Protein AF-A0AAU2PSP4-F1 (afdb_monomer_lite)

Radius of gyration: 15.66 Å; chains: 1; bounding box: 45×35×36 Å

pLDDT: mean 78.79, std 18.62, range [34.81, 97.94]

Sequence (146 aa):
MPNNPGLKIGARLYDATYYQGNAITVRPDGWDRGEGVVVYSLASLGLRRLGSLQAPLEAAASDHPFRQAIGCVTHVTVWAYRPDTWPDHLDEHGTTWQQYSADTADLGTWAARTKYVRVWQQANDGVFDLDLLTEDSFRAPITIME

Structure (mmCIF, N/CA/C/O backbone):
data_AF-A0AAU2PSP4-F1
#
_entry.id   AF-A0AAU2PSP4-F1
#
loop_
_atom_site.group_PDB
_atom_site.id
_atom_site.type_symbol
_atom_site.label_atom_id
_atom_site.label_alt_id
_atom_site.label_comp_id
_atom_site.label_asym_id
_atom_site.label_entity_id
_atom_site.label_seq_id
_atom_site.pdbx_PDB_ins_code
_atom_site.Cartn_x
_atom_site.Cartn_y
_atom_site.Cartn_z
_atom_site.occupancy
_atom_site.B_iso_or_equiv
_atom_site.auth_seq_id
_atom_site.auth_comp_id
_atom_site.auth_asym_id
_atom_site.auth_atom_id
_atom_site.pdbx_PDB_model_num
ATOM 1 N N . MET A 1 1 ? 20.687 -19.136 -22.475 1.00 35.41 1 MET A N 1
ATOM 2 C CA . MET A 1 1 ? 20.636 -19.080 -20.998 1.00 35.41 1 MET A CA 1
ATOM 3 C C . MET A 1 1 ? 19.181 -19.206 -20.580 1.00 35.41 1 MET A C 1
ATOM 5 O O . MET A 1 1 ? 18.349 -18.670 -21.302 1.00 35.41 1 MET A O 1
ATOM 9 N N . PRO A 1 2 ? 18.847 -19.963 -19.524 1.00 35.00 2 PRO A N 1
ATOM 10 C CA . PRO A 1 2 ? 17.458 -20.127 -19.114 1.00 35.00 2 PRO A CA 1
ATOM 11 C C . PRO A 1 2 ? 16.920 -18.783 -18.611 1.00 35.00 2 PRO A C 1
ATOM 13 O O . PRO A 1 2 ? 17.588 -18.106 -17.831 1.00 35.00 2 PRO A O 1
ATOM 16 N N . ASN A 1 3 ? 15.735 -18.402 -19.092 1.00 35.66 3 ASN A N 1
ATOM 17 C CA . ASN A 1 3 ? 14.961 -17.269 -18.597 1.00 35.66 3 ASN A CA 1
ATOM 18 C C . ASN A 1 3 ? 14.757 -17.450 -17.094 1.00 35.66 3 ASN A C 1
ATOM 20 O O . ASN A 1 3 ? 13.941 -18.269 -16.681 1.00 35.66 3 ASN A O 1
ATOM 24 N N . ASN A 1 4 ? 15.515 -16.719 -16.283 1.00 34.81 4 ASN A N 1
ATOM 25 C CA . ASN A 1 4 ? 15.192 -16.564 -14.879 1.00 34.81 4 ASN A CA 1
ATOM 26 C C . ASN A 1 4 ? 14.014 -15.581 -14.867 1.00 34.81 4 ASN A C 1
ATOM 28 O O . ASN A 1 4 ? 14.228 -14.430 -15.257 1.00 34.81 4 ASN A O 1
ATOM 32 N N . PRO A 1 5 ? 12.770 -15.988 -14.548 1.00 41.53 5 PRO A N 1
ATOM 33 C CA . PRO A 1 5 ? 11.706 -15.018 -14.353 1.00 41.53 5 PRO A CA 1
ATOM 34 C C . PRO A 1 5 ? 12.150 -14.177 -13.160 1.00 41.53 5 PRO A C 1
ATOM 36 O O . PRO A 1 5 ? 12.116 -14.657 -12.026 1.00 41.53 5 PRO A O 1
ATOM 39 N N . GLY A 1 6 ? 12.696 -12.990 -13.450 1.00 42.38 6 GLY A N 1
ATOM 40 C CA . GLY A 1 6 ? 13.291 -12.090 -12.472 1.00 42.38 6 GLY A CA 1
ATOM 41 C C . GLY A 1 6 ? 12.402 -12.049 -11.244 1.00 42.38 6 GLY A C 1
ATOM 42 O O . GLY A 1 6 ? 11.183 -11.906 -11.354 1.00 42.38 6 GLY A O 1
ATOM 43 N N . LEU A 1 7 ? 13.002 -12.322 -10.092 1.00 46.50 7 LEU A N 1
ATOM 44 C CA . LEU A 1 7 ? 12.310 -12.443 -8.823 1.00 46.50 7 LEU A CA 1
ATOM 45 C C . LEU A 1 7 ? 11.712 -11.064 -8.510 1.00 46.50 7 LEU A C 1
ATOM 47 O O . LEU A 1 7 ? 12.395 -10.237 -7.919 1.00 46.50 7 LEU A O 1
ATOM 51 N N . LYS A 1 8 ? 10.481 -10.797 -8.984 1.00 60.38 8 LYS A N 1
ATOM 52 C CA . LYS A 1 8 ? 9.806 -9.498 -8.844 1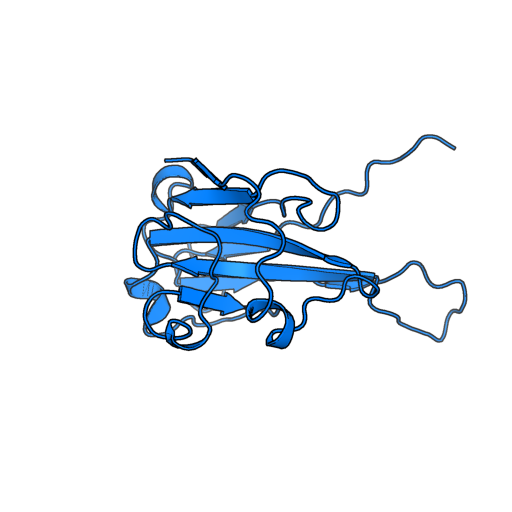.00 60.38 8 LYS A CA 1
ATOM 53 C C . LYS A 1 8 ? 9.865 -9.106 -7.372 1.00 60.38 8 LYS A C 1
ATOM 55 O O . LYS A 1 8 ? 9.309 -9.815 -6.523 1.00 60.38 8 LYS A O 1
ATOM 60 N N . ILE A 1 9 ? 10.588 -8.030 -7.069 1.00 72.06 9 ILE A N 1
ATOM 61 C CA . ILE A 1 9 ? 10.785 -7.591 -5.691 1.00 72.06 9 ILE A CA 1
ATOM 62 C C . ILE A 1 9 ? 9.432 -7.078 -5.195 1.00 72.06 9 ILE A C 1
ATOM 64 O O . ILE A 1 9 ? 8.900 -6.096 -5.703 1.00 72.06 9 ILE A O 1
ATOM 68 N N . GLY A 1 10 ? 8.830 -7.807 -4.256 1.00 83.50 10 GLY A N 1
ATOM 69 C CA . GLY A 1 10 ? 7.521 -7.460 -3.713 1.00 83.50 10 GLY A CA 1
ATOM 70 C C . GLY A 1 10 ? 7.591 -6.258 -2.780 1.00 83.50 10 GLY A C 1
ATOM 71 O O . GLY A 1 10 ? 8.566 -6.099 -2.043 1.00 83.50 10 GLY A O 1
ATOM 72 N N . ALA A 1 11 ? 6.531 -5.453 -2.766 1.00 92.94 11 ALA A N 1
ATOM 73 C CA . ALA A 1 11 ? 6.354 -4.441 -1.738 1.00 92.94 11 ALA A CA 1
ATOM 74 C C . ALA A 1 11 ? 6.081 -5.115 -0.389 1.00 92.94 11 ALA A C 1
ATOM 76 O O . ALA A 1 11 ? 5.386 -6.135 -0.317 1.00 92.94 11 ALA A O 1
ATOM 77 N N . ARG A 1 12 ? 6.620 -4.543 0.688 1.00 96.38 12 ARG A N 1
ATOM 78 C CA . ARG A 1 12 ? 6.342 -4.994 2.056 1.00 96.38 12 ARG A CA 1
ATOM 79 C C . ARG A 1 12 ? 5.334 -4.069 2.706 1.00 96.38 12 ARG A C 1
ATOM 81 O O . ARG A 1 12 ? 5.534 -2.861 2.731 1.00 96.38 12 ARG A O 1
ATOM 88 N N . LEU A 1 13 ? 4.273 -4.647 3.243 1.00 97.31 13 LEU A N 1
ATOM 89 C CA . LEU A 1 13 ? 3.160 -3.954 3.874 1.00 97.31 13 LEU A CA 1
ATOM 90 C C . LEU A 1 13 ? 3.149 -4.303 5.360 1.00 97.31 13 LEU A C 1
ATOM 92 O O . LEU A 1 13 ? 3.150 -5.485 5.700 1.00 97.31 13 LEU A O 1
ATOM 96 N N . TYR A 1 14 ? 3.143 -3.291 6.221 1.00 97.88 14 TYR A N 1
ATOM 97 C CA . TYR A 1 14 ? 3.239 -3.443 7.672 1.00 97.88 14 TYR A CA 1
ATOM 98 C C . TYR A 1 14 ? 1.969 -2.942 8.350 1.00 97.88 14 TYR A C 1
ATOM 100 O O . TYR A 1 14 ? 1.418 -1.912 7.958 1.00 97.88 14 TYR A O 1
ATOM 108 N N . ASP A 1 15 ? 1.518 -3.621 9.401 1.00 96.31 15 ASP A N 1
ATOM 109 C CA . ASP A 1 15 ? 0.341 -3.189 10.161 1.00 96.31 15 ASP A CA 1
ATOM 110 C C . ASP A 1 15 ? 0.580 -1.928 11.015 1.00 96.31 15 ASP A C 1
ATOM 112 O O . ASP A 1 15 ? -0.361 -1.166 11.267 1.00 96.31 15 ASP A O 1
ATOM 116 N N . ALA A 1 16 ? 1.832 -1.662 11.398 1.00 97.06 16 ALA A N 1
ATOM 117 C CA . ALA A 1 16 ? 2.242 -0.524 12.211 1.00 97.06 16 ALA A CA 1
ATOM 118 C C . ALA A 1 16 ? 3.176 0.441 11.464 1.00 97.06 16 ALA A C 1
ATOM 120 O O . ALA A 1 16 ? 3.708 0.155 10.390 1.00 97.06 16 ALA A O 1
ATOM 121 N N . THR A 1 17 ? 3.348 1.631 12.037 1.00 97.44 17 THR A N 1
ATOM 122 C CA . THR A 1 17 ? 4.300 2.645 11.566 1.00 97.44 17 THR A CA 1
ATOM 123 C C . THR A 1 17 ? 5.742 2.188 11.803 1.00 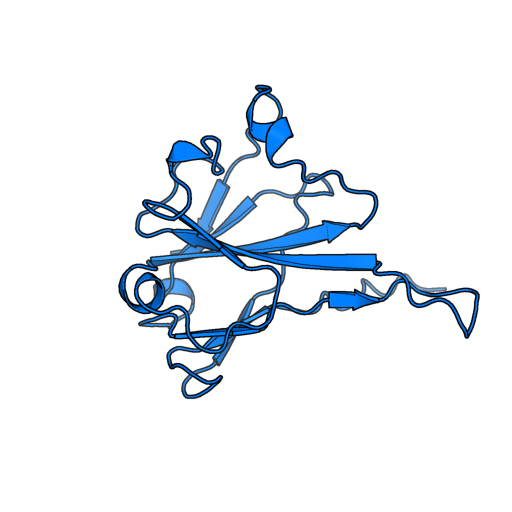97.44 17 THR A C 1
ATOM 125 O O . THR A 1 17 ? 6.009 1.344 12.658 1.00 97.44 17 THR A O 1
ATOM 128 N N . TYR A 1 18 ? 6.687 2.791 11.089 1.00 97.44 18 TYR A N 1
ATOM 129 C CA . TYR A 1 18 ? 8.130 2.569 11.197 1.00 97.44 18 TYR A CA 1
ATOM 130 C C . TYR A 1 18 ? 8.560 1.117 10.941 1.00 97.44 18 TYR A C 1
ATOM 132 O O . TYR A 1 18 ? 9.492 0.615 11.576 1.00 97.44 18 TYR A O 1
ATOM 140 N N . TYR A 1 19 ? 7.884 0.452 9.997 1.00 96.81 19 TYR A N 1
ATOM 141 C CA . TYR A 1 19 ? 8.193 -0.905 9.532 1.00 96.81 19 TYR A CA 1
ATOM 142 C C . TYR A 1 19 ? 8.138 -1.951 10.656 1.00 96.81 19 TYR A C 1
ATOM 144 O O . TYR A 1 19 ? 8.942 -2.883 10.703 1.00 96.81 19 TYR A O 1
ATOM 152 N N . GLN A 1 20 ? 7.210 -1.759 11.597 1.00 96.12 20 GLN A N 1
ATOM 153 C CA . GLN A 1 20 ? 7.006 -2.627 12.756 1.00 96.12 20 GLN A CA 1
ATOM 154 C C . GLN A 1 20 ? 5.774 -3.524 12.594 1.00 96.12 20 GLN A C 1
ATOM 156 O O . GLN A 1 20 ? 4.919 -3.283 11.743 1.00 96.12 20 GLN A O 1
ATOM 161 N N . GLY A 1 21 ? 5.677 -4.523 13.475 1.00 94.44 21 GLY A N 1
ATOM 162 C CA . GLY A 1 21 ? 4.514 -5.401 13.601 1.00 94.44 21 GLY A CA 1
ATOM 163 C C . GLY A 1 21 ? 4.427 -6.474 12.513 1.00 94.44 21 GLY A C 1
ATOM 164 O O . GLY A 1 21 ? 5.457 -6.946 12.022 1.00 94.44 21 GLY A O 1
ATOM 165 N N . ASN A 1 22 ? 3.212 -6.926 12.194 1.00 95.06 22 ASN A N 1
ATOM 166 C CA . ASN A 1 22 ? 3.010 -7.957 11.178 1.00 95.06 22 ASN A CA 1
ATOM 167 C C . ASN A 1 22 ? 3.313 -7.398 9.784 1.00 95.06 22 ASN A C 1
ATOM 169 O O . ASN A 1 22 ? 2.839 -6.318 9.429 1.00 95.06 22 ASN A O 1
ATOM 173 N N . ALA A 1 23 ? 4.067 -8.157 8.988 1.00 95.56 23 ALA A N 1
ATOM 174 C CA . ALA A 1 23 ? 4.535 -7.734 7.676 1.00 95.56 23 ALA A CA 1
ATOM 175 C C . ALA A 1 23 ? 4.197 -8.768 6.604 1.00 95.56 23 ALA A C 1
ATOM 177 O O . ALA A 1 23 ? 4.406 -9.967 6.791 1.00 95.56 23 ALA A O 1
ATOM 178 N N . ILE A 1 24 ? 3.734 -8.294 5.449 1.00 96.12 24 ILE A N 1
ATOM 179 C CA . ILE A 1 24 ? 3.374 -9.139 4.308 1.00 96.12 24 ILE A CA 1
ATOM 180 C C . ILE A 1 24 ? 4.057 -8.627 3.059 1.00 96.12 24 ILE A C 1
ATOM 182 O O . ILE A 1 24 ? 4.121 -7.427 2.818 1.00 96.12 24 ILE A O 1
ATOM 186 N N . THR A 1 25 ? 4.585 -9.551 2.263 1.00 95.31 25 THR A N 1
ATOM 187 C CA . THR A 1 25 ? 5.179 -9.225 0.967 1.00 95.31 25 THR A CA 1
ATOM 188 C C . THR A 1 25 ? 4.158 -9.489 -0.129 1.00 95.31 25 THR A C 1
ATOM 190 O O . THR A 1 25 ? 3.737 -10.630 -0.313 1.00 95.31 25 THR A O 1
ATOM 193 N N . VAL A 1 26 ? 3.781 -8.446 -0.863 1.00 93.44 26 VAL A N 1
ATOM 194 C CA . VAL A 1 26 ? 2.862 -8.525 -2.002 1.00 93.44 26 VAL A CA 1
ATOM 195 C C . VAL A 1 26 ? 3.660 -8.296 -3.277 1.00 93.44 26 VAL A C 1
ATOM 197 O O . VAL A 1 26 ? 4.412 -7.329 -3.394 1.00 93.44 26 VAL A O 1
ATOM 200 N N . ARG A 1 27 ? 3.542 -9.221 -4.231 1.00 90.44 27 ARG A N 1
ATOM 201 C CA . ARG A 1 27 ? 4.231 -9.102 -5.518 1.00 90.44 27 ARG A CA 1
ATOM 202 C C . ARG A 1 27 ? 3.476 -8.132 -6.428 1.00 90.44 27 ARG A C 1
ATOM 204 O O . ARG A 1 27 ? 2.248 -8.164 -6.414 1.00 90.44 27 ARG A O 1
ATOM 211 N N . PRO A 1 28 ? 4.189 -7.320 -7.224 1.00 88.56 28 PRO A N 1
ATOM 212 C CA . PRO A 1 28 ? 3.548 -6.450 -8.189 1.00 88.56 28 PRO A CA 1
ATOM 213 C C . PRO A 1 28 ? 2.874 -7.252 -9.304 1.00 88.56 28 PRO A C 1
ATOM 215 O O . PRO A 1 28 ? 3.460 -8.207 -9.834 1.00 88.56 28 PRO A O 1
ATOM 218 N N . ASP A 1 29 ? 1.667 -6.837 -9.680 1.00 85.88 29 ASP A N 1
ATOM 219 C CA . ASP A 1 29 ? 1.071 -7.245 -10.951 1.00 85.88 29 ASP A CA 1
ATOM 220 C C . ASP A 1 29 ? 1.840 -6.627 -12.140 1.00 85.88 29 ASP A C 1
ATOM 222 O O . ASP A 1 29 ? 2.583 -5.653 -11.987 1.00 85.88 29 ASP A O 1
ATOM 226 N N . GLY A 1 30 ? 1.769 -7.266 -13.313 1.00 68.56 30 GLY A N 1
ATOM 227 C CA . GLY A 1 30 ? 2.444 -6.831 -14.541 1.00 68.56 30 GLY A CA 1
ATOM 228 C C . GLY A 1 30 ? 1.531 -6.053 -15.482 1.00 68.56 30 GLY A C 1
ATOM 229 O O . GLY A 1 30 ? 1.469 -6.373 -16.667 1.00 68.56 30 GLY A O 1
ATOM 230 N N . TRP A 1 31 ? 0.769 -5.087 -14.971 1.00 69.00 31 TRP A N 1
ATOM 231 C CA . TRP A 1 31 ? -0.166 -4.294 -15.782 1.00 69.00 31 TRP A CA 1
ATOM 232 C C . TRP A 1 31 ? 0.464 -3.614 -16.995 1.00 69.00 31 TRP A C 1
ATOM 234 O O . TRP A 1 31 ? -0.121 -3.629 -18.075 1.00 69.00 31 TRP A O 1
ATOM 244 N N . ASP A 1 32 ? 1.678 -3.085 -16.848 1.00 63.09 32 ASP A N 1
ATOM 245 C CA . ASP A 1 32 ? 2.466 -2.518 -17.947 1.00 63.09 32 ASP A CA 1
ATOM 246 C C . ASP A 1 32 ? 2.752 -3.533 -19.075 1.00 63.09 32 ASP A C 1
ATOM 248 O O . ASP A 1 32 ? 3.114 -3.159 -20.188 1.00 63.09 32 ASP A O 1
ATOM 252 N N . ARG A 1 33 ? 2.535 -4.826 -18.812 1.00 58.62 33 ARG A N 1
ATOM 253 C CA . ARG A 1 33 ? 2.689 -5.950 -19.745 1.00 58.62 33 ARG A CA 1
ATOM 254 C C . ARG A 1 33 ? 1.352 -6.550 -20.193 1.00 58.62 33 ARG A C 1
ATOM 256 O O . ARG A 1 33 ? 1.345 -7.628 -20.785 1.00 58.62 33 ARG A O 1
ATOM 263 N N . GLY A 1 34 ? 0.230 -5.878 -19.922 1.00 57.06 34 GLY A N 1
ATOM 264 C CA . GLY A 1 34 ? -1.112 -6.340 -20.287 1.00 57.06 34 GLY A CA 1
ATOM 265 C C . GLY A 1 34 ? -1.675 -7.441 -19.380 1.00 57.06 34 GLY A C 1
ATOM 266 O O . GLY A 1 34 ? -2.650 -8.095 -19.752 1.00 57.06 34 GLY A O 1
ATOM 267 N N . GLU A 1 35 ? -1.077 -7.668 -18.205 1.00 65.69 35 GLU A N 1
ATOM 268 C CA . GLU A 1 35 ? -1.664 -8.527 -17.170 1.00 65.69 35 GLU A CA 1
ATOM 269 C C . GLU A 1 35 ? -2.838 -7.808 -16.470 1.00 65.69 35 GLU A C 1
ATOM 271 O O . GLU A 1 35 ? -2.894 -6.579 -16.404 1.00 65.69 35 GLU A O 1
ATOM 276 N N . GLY A 1 36 ? -3.802 -8.577 -15.950 1.00 71.44 36 GLY A N 1
ATOM 277 C CA . GLY A 1 36 ? -4.954 -8.023 -15.231 1.00 71.44 36 GLY A CA 1
ATOM 278 C C . GLY A 1 36 ? -4.558 -7.321 -13.927 1.00 71.44 36 GLY A C 1
ATOM 279 O O . GLY A 1 36 ? -3.600 -7.717 -13.264 1.00 71.44 36 GLY A O 1
ATOM 280 N N . VAL A 1 37 ? -5.328 -6.301 -13.541 1.00 84.31 37 VAL A N 1
ATOM 281 C CA . VAL A 1 37 ? -5.136 -5.571 -12.278 1.00 84.31 37 VAL A CA 1
ATOM 282 C C . VAL A 1 37 ? -5.540 -6.460 -11.114 1.00 84.31 37 VAL A C 1
ATOM 284 O O . VAL A 1 37 ? -6.660 -6.976 -11.105 1.00 84.31 37 VAL A O 1
ATOM 287 N N . VAL A 1 38 ? -4.677 -6.592 -10.105 1.00 88.81 38 VAL A N 1
ATOM 288 C CA . VAL A 1 38 ? -5.002 -7.355 -8.893 1.00 88.81 38 VAL A CA 1
ATOM 289 C C . VAL A 1 38 ? -5.037 -6.438 -7.678 1.00 88.81 38 VAL A C 1
ATOM 291 O O . VAL A 1 38 ? -4.023 -5.890 -7.254 1.00 88.81 38 VAL A O 1
ATOM 294 N N . VAL A 1 39 ? -6.218 -6.303 -7.083 1.00 92.31 39 VAL A N 1
ATOM 295 C CA . VAL A 1 39 ? -6.433 -5.555 -5.841 1.00 92.31 39 VAL A CA 1
ATOM 296 C C . VAL A 1 39 ? -6.688 -6.547 -4.716 1.00 92.31 39 VAL A C 1
ATOM 298 O O . VAL A 1 39 ? -7.484 -7.467 -4.862 1.00 92.31 39 VAL A O 1
ATOM 301 N N . TYR A 1 40 ? -6.044 -6.345 -3.576 1.00 95.00 40 TYR A N 1
ATOM 302 C CA . TYR A 1 40 ? -6.220 -7.151 -2.375 1.00 95.00 40 TYR A CA 1
ATOM 303 C C . TYR A 1 40 ? -6.969 -6.354 -1.316 1.00 95.00 40 TYR A C 1
ATOM 305 O O . TYR A 1 40 ? -6.636 -5.195 -1.059 1.00 95.00 40 TYR A O 1
ATOM 313 N N . SER A 1 41 ? -7.944 -6.971 -0.658 1.00 95.88 41 SER A N 1
ATOM 314 C CA . SER A 1 41 ? -8.450 -6.458 0.609 1.00 95.88 41 SER A CA 1
ATOM 315 C C . SER A 1 41 ? -7.355 -6.636 1.675 1.00 95.88 41 SER A C 1
ATOM 317 O O . SER A 1 41 ? -6.600 -7.611 1.669 1.00 95.88 41 SER A O 1
ATOM 319 N N . LEU A 1 42 ? -7.224 -5.702 2.621 1.00 95.50 42 LEU A N 1
ATOM 320 C CA . LEU A 1 42 ? -6.274 -5.885 3.725 1.00 95.50 42 LEU A CA 1
ATOM 321 C C . LEU A 1 42 ? -6.611 -7.146 4.534 1.00 95.50 42 LEU A C 1
ATOM 323 O O . LEU A 1 42 ? -5.707 -7.848 4.989 1.00 95.50 42 LEU A O 1
ATOM 327 N N . ALA A 1 43 ? -7.903 -7.463 4.658 1.00 93.94 43 ALA A N 1
ATOM 328 C CA . ALA A 1 43 ? -8.381 -8.654 5.345 1.00 93.94 43 ALA A CA 1
ATOM 329 C C . ALA A 1 43 ? -7.928 -9.948 4.652 1.00 93.94 43 ALA A C 1
ATOM 331 O O . ALA A 1 43 ? -7.493 -10.861 5.354 1.00 93.94 43 ALA A O 1
ATOM 332 N N . SER A 1 44 ? -7.929 -9.995 3.314 1.00 95.56 44 SER A N 1
ATOM 333 C CA . SER A 1 44 ? -7.451 -11.136 2.516 1.00 95.56 44 SER A CA 1
ATOM 334 C C . SER A 1 44 ? -5.971 -11.401 2.757 1.00 95.56 44 SER A C 1
ATOM 336 O O . SER A 1 44 ? -5.510 -12.541 2.745 1.00 95.56 44 SER A O 1
ATOM 338 N N . LEU A 1 45 ? -5.210 -10.326 2.972 1.00 94.00 45 LEU A N 1
ATOM 339 C CA . LEU A 1 45 ? -3.803 -10.402 3.329 1.00 94.00 45 LEU A CA 1
ATOM 340 C C . LEU A 1 45 ? -3.632 -10.786 4.806 1.00 94.00 45 LEU A C 1
ATOM 342 O O . LEU A 1 45 ? -2.584 -11.277 5.182 1.00 94.00 45 LEU A O 1
ATOM 346 N N . GLY A 1 46 ? -4.640 -10.634 5.663 1.00 93.94 46 GLY A N 1
ATOM 347 C CA . GLY A 1 46 ? -4.503 -10.828 7.110 1.00 93.94 46 GLY A CA 1
ATOM 348 C C . GLY A 1 46 ? -3.933 -9.600 7.829 1.00 93.94 46 GLY A C 1
ATOM 349 O O . GLY A 1 46 ? -3.462 -9.698 8.964 1.00 93.94 46 GLY A O 1
ATOM 350 N N . LEU A 1 47 ? -3.987 -8.431 7.188 1.00 93.44 47 LEU A N 1
ATOM 351 C CA . LEU A 1 47 ? -3.667 -7.137 7.781 1.00 93.44 47 LEU A CA 1
ATOM 352 C C . LEU A 1 47 ? -4.950 -6.465 8.279 1.00 93.44 47 LEU A C 1
ATOM 354 O O . LEU A 1 47 ? -5.950 -6.367 7.577 1.00 93.44 47 LEU A O 1
ATOM 358 N N . ARG A 1 48 ? -4.925 -5.956 9.513 1.00 91.75 48 ARG A N 1
ATOM 359 C CA . ARG A 1 48 ? -6.043 -5.164 10.069 1.00 91.75 48 ARG A CA 1
ATOM 360 C C . ARG A 1 48 ? -5.939 -3.677 9.737 1.00 91.75 48 ARG A C 1
ATOM 362 O O . ARG A 1 48 ? -6.915 -2.946 9.860 1.00 91.75 48 ARG A O 1
ATOM 369 N N . ARG A 1 49 ? -4.729 -3.238 9.404 1.00 94.75 49 ARG A N 1
ATOM 370 C CA . ARG A 1 49 ? -4.314 -1.856 9.180 1.0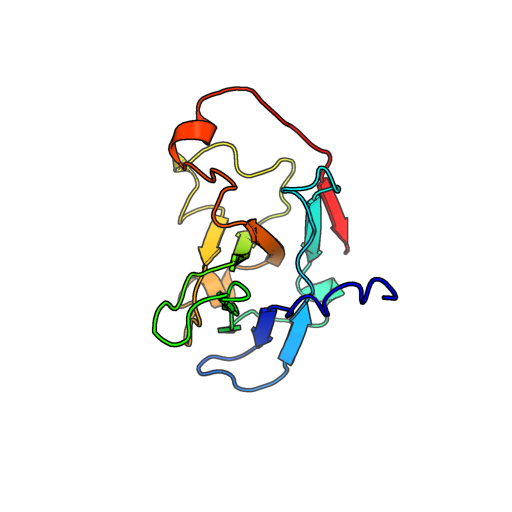0 94.75 49 ARG A CA 1
ATOM 371 C C . ARG A 1 49 ? -3.102 -1.879 8.251 1.00 94.75 49 ARG A C 1
ATOM 373 O O . ARG A 1 49 ? -2.398 -2.884 8.219 1.00 94.75 49 ARG A O 1
ATOM 380 N N . LEU A 1 50 ? -2.845 -0.779 7.550 1.00 97.19 50 LEU A N 1
ATOM 381 C CA . LEU A 1 50 ? -1.586 -0.545 6.846 1.00 97.19 50 LEU A CA 1
ATOM 382 C C . LEU A 1 50 ? -0.873 0.674 7.451 1.00 97.19 50 LEU A C 1
ATOM 384 O O . LEU A 1 50 ? -1.220 1.805 7.145 1.00 97.19 50 LEU A O 1
ATOM 388 N N . GLY A 1 51 ? 0.076 0.469 8.360 1.00 96.75 51 GLY A N 1
ATOM 389 C CA . GLY A 1 51 ? 0.770 1.548 9.071 1.00 96.75 51 GLY A CA 1
ATOM 390 C C . GLY A 1 51 ? 1.998 2.100 8.347 1.00 96.75 51 GLY A C 1
ATOM 391 O O . GLY A 1 51 ? 2.256 3.301 8.415 1.00 96.75 51 GLY A O 1
ATOM 392 N N . SER A 1 52 ? 2.735 1.242 7.644 1.00 97.94 52 SER A N 1
ATOM 393 C CA . SER A 1 52 ? 3.903 1.610 6.838 1.00 97.94 52 SER A CA 1
ATOM 394 C C . SER A 1 52 ? 4.070 0.660 5.654 1.00 97.94 52 SER A C 1
ATOM 396 O O . SER A 1 52 ? 3.487 -0.428 5.626 1.00 97.94 52 SER A O 1
ATOM 398 N N . LEU A 1 53 ? 4.849 1.073 4.655 1.00 97.31 53 LEU A N 1
ATOM 399 C CA . LEU A 1 53 ? 5.146 0.247 3.488 1.00 97.31 53 LEU A CA 1
ATOM 400 C C . LEU A 1 53 ? 6.568 0.463 2.983 1.00 97.31 53 LEU A C 1
ATOM 402 O O . LEU A 1 53 ? 7.128 1.546 3.132 1.00 97.31 53 LEU A O 1
ATOM 406 N N . GLN A 1 54 ? 7.118 -0.563 2.342 1.00 95.94 54 GLN A N 1
ATOM 407 C CA . GLN A 1 54 ? 8.334 -0.464 1.546 1.00 95.94 54 GLN A CA 1
ATOM 408 C C . GLN A 1 54 ? 8.018 -0.769 0.087 1.00 95.94 54 GLN A C 1
ATOM 410 O O . GLN A 1 54 ? 7.430 -1.813 -0.213 1.00 95.94 54 GLN A O 1
ATOM 415 N N . ALA A 1 55 ? 8.417 0.139 -0.797 1.00 91.50 55 ALA A N 1
ATOM 416 C CA . ALA A 1 55 ? 8.148 0.098 -2.228 1.00 91.50 55 ALA A CA 1
ATOM 417 C C . ALA A 1 55 ? 9.495 0.039 -2.968 1.00 91.50 55 ALA A C 1
ATOM 419 O O . ALA A 1 55 ? 10.115 1.074 -3.219 1.00 91.50 55 ALA A O 1
ATOM 420 N N . PRO A 1 56 ? 10.003 -1.171 -3.257 1.00 85.69 56 PRO A N 1
ATOM 421 C CA . PRO A 1 56 ? 11.350 -1.343 -3.776 1.00 85.69 56 PRO A CA 1
ATOM 422 C C . PRO A 1 56 ? 11.491 -0.804 -5.202 1.00 85.69 56 PRO A C 1
ATOM 424 O O . PRO A 1 56 ? 10.607 -0.965 -6.047 1.00 85.69 56 PRO A O 1
ATOM 427 N N . LEU A 1 57 ? 12.659 -0.229 -5.479 1.00 81.19 57 LEU A N 1
ATOM 428 C CA . LEU A 1 57 ? 13.094 0.164 -6.815 1.00 81.19 57 LEU A CA 1
ATOM 429 C C . LEU A 1 57 ? 14.034 -0.906 -7.367 1.00 81.19 57 LEU A C 1
ATOM 431 O O . LEU A 1 57 ? 14.974 -1.323 -6.687 1.00 81.19 57 LEU A O 1
ATOM 435 N N . GLU A 1 58 ? 13.799 -1.337 -8.601 1.00 77.50 58 GLU A N 1
ATOM 436 C CA . GLU A 1 58 ? 14.691 -2.259 -9.295 1.00 77.50 58 GLU A CA 1
ATOM 437 C C . GLU A 1 58 ? 15.641 -1.459 -10.184 1.00 77.50 58 GLU A C 1
ATOM 439 O O . GLU A 1 58 ? 15.211 -0.690 -11.048 1.00 77.50 58 GLU A O 1
ATOM 444 N N . ALA A 1 59 ? 16.947 -1.613 -9.962 1.00 71.06 59 ALA A N 1
ATOM 445 C CA . ALA A 1 59 ? 17.958 -1.016 -10.824 1.00 71.06 59 ALA A CA 1
ATOM 446 C C . ALA A 1 59 ? 17.992 -1.751 -12.169 1.00 71.06 59 ALA A C 1
ATOM 448 O O . ALA A 1 59 ? 17.948 -2.980 -12.217 1.00 71.06 59 ALA A O 1
ATOM 449 N N . ALA A 1 60 ? 18.110 -1.005 -13.264 1.00 70.31 60 ALA A N 1
ATOM 450 C CA . ALA A 1 60 ? 18.373 -1.587 -14.567 1.00 70.31 60 ALA A CA 1
ATOM 451 C C . ALA A 1 60 ? 19.742 -2.279 -14.540 1.00 70.31 60 ALA A C 1
ATOM 453 O O . ALA A 1 60 ? 20.699 -1.762 -13.952 1.00 70.31 60 ALA A O 1
ATOM 454 N N . ALA A 1 61 ? 19.847 -3.428 -15.210 1.00 64.94 61 ALA A N 1
ATOM 455 C CA . ALA A 1 61 ? 21.146 -4.010 -15.513 1.00 64.94 61 ALA A CA 1
ATOM 456 C C . ALA A 1 61 ? 21.937 -2.976 -16.325 1.00 64.94 61 ALA A C 1
ATOM 458 O O . ALA A 1 61 ? 21.539 -2.608 -17.428 1.00 64.94 61 ALA A O 1
ATOM 459 N N . SER A 1 62 ? 23.003 -2.439 -15.736 1.00 55.78 62 SER A N 1
ATOM 460 C CA . SER A 1 62 ? 23.806 -1.416 -16.389 1.00 55.78 62 SER A CA 1
ATOM 461 C C . SER A 1 62 ? 25.002 -2.059 -17.063 1.00 55.78 62 SER A C 1
ATOM 463 O O . SER A 1 62 ? 25.857 -2.641 -16.395 1.00 55.78 62 SER A O 1
ATOM 465 N N . ASP A 1 63 ? 25.111 -1.870 -18.376 1.00 63.28 63 ASP A N 1
ATOM 466 C CA . ASP A 1 63 ? 26.318 -2.196 -19.143 1.00 63.28 63 ASP A CA 1
ATOM 467 C C . ASP A 1 63 ? 27.495 -1.257 -18.792 1.00 63.28 63 ASP A C 1
ATOM 469 O O . ASP A 1 63 ? 28.612 -1.410 -19.293 1.00 63.28 63 ASP A O 1
ATOM 473 N N . HIS A 1 64 ? 27.267 -0.264 -17.918 1.00 54.47 64 HIS A N 1
ATOM 474 C CA . HIS A 1 64 ? 28.244 0.744 -17.533 1.00 54.47 64 HIS A CA 1
ATOM 475 C C . HIS A 1 64 ? 28.371 0.878 -16.003 1.00 54.47 64 HIS A C 1
ATOM 477 O O . HIS A 1 64 ? 27.440 1.337 -15.341 1.00 54.47 64 HIS A O 1
ATOM 483 N N . PRO A 1 65 ? 29.556 0.619 -15.418 1.00 60.44 65 PRO A N 1
ATOM 484 C CA . PRO A 1 65 ? 29.746 0.558 -13.962 1.00 60.44 65 PRO A CA 1
ATOM 485 C C . PRO A 1 65 ? 29.510 1.886 -13.218 1.00 60.44 65 PRO A C 1
ATOM 487 O O . PRO A 1 65 ? 29.429 1.894 -11.994 1.00 60.44 65 PRO A O 1
ATOM 490 N N . PHE A 1 66 ? 29.381 3.005 -13.938 1.00 65.81 66 PHE A N 1
ATOM 491 C CA . PHE A 1 66 ? 29.171 4.344 -13.372 1.00 65.81 66 PHE A CA 1
ATOM 492 C C . PHE A 1 66 ? 27.785 4.934 -13.661 1.00 65.81 66 PHE A C 1
ATOM 494 O O . PHE A 1 66 ? 27.522 6.076 -13.290 1.00 65.81 66 PHE A O 1
ATOM 501 N N . ARG A 1 67 ? 26.895 4.195 -14.338 1.00 57.53 67 ARG A N 1
ATOM 502 C CA . ARG A 1 67 ? 25.518 4.635 -14.592 1.00 57.53 67 ARG A CA 1
ATOM 503 C C . ARG A 1 67 ? 24.562 3.740 -13.824 1.00 57.53 67 ARG A C 1
ATOM 505 O O . ARG A 1 67 ? 24.405 2.575 -14.168 1.00 57.53 67 ARG A O 1
ATOM 512 N N . GLN A 1 68 ? 23.921 4.293 -12.802 1.00 63.31 68 GLN A N 1
ATOM 513 C CA . GLN A 1 68 ? 22.747 3.683 -12.188 1.00 63.31 68 GLN A CA 1
ATOM 514 C C . GLN A 1 68 ? 21.521 4.209 -12.931 1.00 63.31 68 GLN A C 1
ATOM 516 O O . GLN A 1 68 ? 21.223 5.399 -12.869 1.00 63.31 68 GLN A O 1
ATOM 521 N N . ALA A 1 69 ? 20.851 3.335 -13.674 1.00 69.81 69 ALA A N 1
ATOM 522 C CA . ALA A 1 69 ? 19.540 3.619 -14.241 1.00 69.81 69 ALA A CA 1
ATOM 523 C C . ALA A 1 69 ? 18.496 2.829 -13.449 1.00 69.81 69 ALA A C 1
ATOM 525 O O . ALA A 1 69 ? 18.760 1.705 -13.023 1.00 69.81 69 ALA A O 1
ATOM 526 N N . ILE A 1 70 ? 17.322 3.415 -13.232 1.00 71.50 70 ILE A N 1
ATOM 527 C CA . ILE A 1 70 ? 16.179 2.694 -12.666 1.00 71.50 70 ILE A CA 1
ATOM 528 C C . ILE A 1 70 ? 15.590 1.842 -13.791 1.00 71.50 70 ILE A C 1
ATOM 530 O O . ILE A 1 70 ? 15.412 2.326 -14.906 1.00 71.50 70 ILE A O 1
ATOM 534 N N . GLY A 1 71 ? 15.361 0.562 -13.522 1.00 73.50 71 GLY A N 1
ATOM 535 C CA . GLY A 1 71 ? 14.734 -0.367 -14.457 1.00 73.50 71 GLY A CA 1
ATOM 536 C C . GLY A 1 71 ? 13.225 -0.386 -14.272 1.00 73.50 71 GLY A C 1
ATOM 537 O O . GLY A 1 71 ? 12.488 -0.235 -15.242 1.00 73.50 71 GLY A O 1
ATOM 538 N N . CYS A 1 72 ? 12.770 -0.532 -13.025 1.00 77.88 72 CYS A N 1
ATOM 539 C CA . CYS A 1 72 ? 11.353 -0.547 -12.665 1.00 77.88 72 CYS A CA 1
ATOM 540 C C . CYS A 1 72 ? 11.121 0.145 -11.315 1.00 77.88 72 CYS A C 1
ATOM 542 O O . CYS A 1 72 ? 11.912 -0.003 -10.378 1.00 77.88 72 CYS A O 1
ATOM 544 N N . VAL A 1 73 ? 10.002 0.855 -11.202 1.00 82.94 73 VAL A N 1
ATOM 545 C CA . VAL A 1 73 ? 9.501 1.445 -9.956 1.00 82.94 73 VAL A CA 1
ATOM 546 C C . VAL A 1 73 ? 8.337 0.594 -9.459 1.00 82.94 73 VAL A C 1
ATOM 548 O O . VAL A 1 73 ? 7.431 0.281 -10.230 1.00 82.94 73 VAL A O 1
ATOM 551 N N . THR A 1 74 ? 8.347 0.197 -8.184 1.00 88.06 74 THR A N 1
ATOM 552 C CA . THR A 1 74 ? 7.178 -0.445 -7.564 1.00 88.06 74 THR A CA 1
ATOM 553 C C . THR A 1 74 ? 6.260 0.624 -6.995 1.00 88.06 74 THR A C 1
ATOM 555 O O . THR A 1 74 ? 6.682 1.453 -6.191 1.00 88.06 74 THR A O 1
ATOM 558 N N . HIS A 1 75 ? 4.992 0.571 -7.374 1.00 90.25 75 HIS A N 1
ATOM 559 C CA . HIS A 1 75 ? 3.941 1.443 -6.884 1.00 90.25 75 HIS A CA 1
ATOM 560 C C . HIS A 1 75 ? 2.996 0.653 -5.984 1.00 90.25 75 HIS A C 1
ATOM 562 O O . HIS A 1 75 ? 2.658 -0.504 -6.246 1.00 90.25 75 HIS A O 1
ATOM 568 N N . VAL A 1 76 ? 2.553 1.303 -4.916 1.00 92.94 76 VAL A N 1
ATOM 569 C CA . VAL A 1 76 ? 1.518 0.819 -4.014 1.00 92.94 76 VAL A CA 1
ATOM 570 C C . VAL A 1 76 ? 0.379 1.820 -4.044 1.00 92.94 76 VAL A C 1
ATOM 572 O O . VAL A 1 76 ? 0.532 2.956 -3.595 1.00 92.94 76 VAL A O 1
ATOM 575 N N . THR A 1 77 ? -0.764 1.396 -4.566 1.00 93.50 77 THR A N 1
ATOM 576 C CA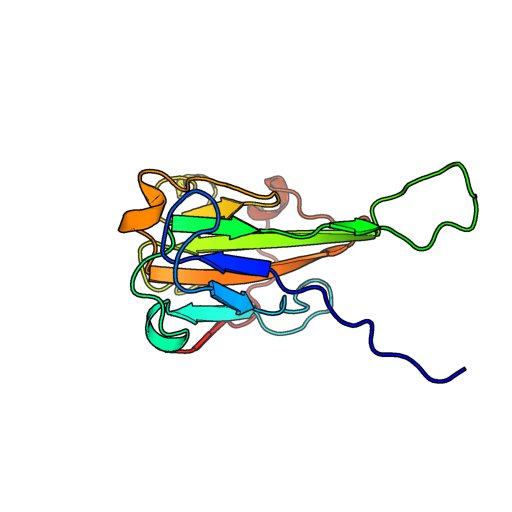 . THR A 1 77 ? -1.988 2.197 -4.562 1.00 93.50 77 THR A CA 1
ATOM 577 C C . THR A 1 77 ? -2.919 1.647 -3.489 1.00 93.50 77 THR A C 1
ATOM 579 O O . THR A 1 77 ? -3.058 0.432 -3.345 1.00 93.50 77 THR A O 1
ATOM 582 N N . VAL A 1 78 ? -3.521 2.530 -2.700 1.00 94.88 78 VAL A N 1
ATOM 583 C CA . VAL A 1 78 ? -4.419 2.189 -1.594 1.00 94.88 78 VAL A CA 1
ATOM 584 C C . VAL A 1 78 ? -5.768 2.868 -1.776 1.00 94.88 78 VAL A C 1
ATOM 586 O O . VAL A 1 78 ? -5.825 3.994 -2.261 1.00 94.88 78 VAL A O 1
ATOM 589 N N . TRP A 1 79 ? -6.842 2.209 -1.340 1.00 94.81 79 TRP A N 1
ATOM 590 C CA . TRP A 1 79 ? -8.201 2.756 -1.367 1.00 94.81 79 TRP A CA 1
ATOM 591 C C . TRP A 1 79 ? -8.881 2.625 -0.014 1.00 94.81 79 TRP A C 1
ATOM 593 O O . TRP A 1 79 ? -8.681 1.652 0.724 1.00 94.81 79 TRP A O 1
ATOM 603 N N . ALA A 1 80 ? -9.744 3.596 0.284 1.00 93.44 80 ALA A N 1
ATOM 604 C CA . ALA A 1 80 ? -10.606 3.564 1.461 1.00 93.44 80 ALA A CA 1
ATOM 605 C C . ALA A 1 80 ? -11.840 2.656 1.286 1.00 93.44 80 ALA A C 1
ATOM 607 O O . ALA A 1 80 ? -12.427 2.193 2.269 1.00 93.44 80 ALA A O 1
ATOM 608 N N . TYR A 1 81 ? -12.220 2.388 0.035 1.00 91.62 81 TYR A N 1
ATOM 609 C CA . TYR A 1 81 ? -13.385 1.597 -0.360 1.00 91.62 81 TYR A CA 1
ATOM 610 C C . TYR A 1 81 ? -13.020 0.638 -1.492 1.00 91.62 81 TYR A C 1
ATOM 612 O O . TYR A 1 81 ? -11.939 0.744 -2.067 1.00 91.62 81 TYR A O 1
ATOM 620 N N . ARG A 1 82 ? -13.908 -0.318 -1.778 1.00 90.12 82 ARG A N 1
ATOM 621 C CA . ARG A 1 82 ? -13.711 -1.284 -2.858 1.00 90.12 82 ARG A CA 1
ATOM 622 C C . ARG A 1 82 ? -13.673 -0.529 -4.195 1.00 90.12 82 ARG A C 1
ATOM 624 O O . ARG A 1 82 ? -14.652 0.157 -4.476 1.00 90.12 82 ARG A O 1
ATOM 631 N N . PRO A 1 83 ? -12.588 -0.615 -4.982 1.00 85.56 83 PRO A N 1
ATOM 632 C CA . PRO A 1 83 ? -12.541 0.045 -6.280 1.00 85.56 83 PRO A CA 1
ATOM 633 C C . PRO A 1 83 ? -13.370 -0.738 -7.301 1.00 85.56 83 PRO A C 1
ATOM 635 O O . PRO A 1 83 ? -13.220 -1.955 -7.414 1.00 85.56 83 PRO A O 1
ATOM 638 N N . ASP A 1 84 ? -14.221 -0.043 -8.052 1.00 77.25 84 ASP A N 1
ATOM 639 C CA . ASP A 1 84 ? -14.971 -0.629 -9.172 1.00 77.25 84 ASP A CA 1
ATOM 640 C C . ASP A 1 84 ? -14.159 -0.593 -10.479 1.00 77.25 84 ASP A C 1
ATOM 642 O O . ASP A 1 84 ? -14.274 -1.481 -11.327 1.00 77.25 84 ASP A O 1
ATOM 646 N N . THR A 1 85 ? -13.302 0.418 -10.621 1.00 72.69 85 THR A N 1
ATOM 647 C CA . THR A 1 85 ? -12.414 0.659 -11.763 1.00 72.69 85 THR A CA 1
ATOM 648 C C . THR A 1 85 ? -11.025 1.072 -11.291 1.00 72.69 85 THR A C 1
ATOM 650 O O . THR A 1 85 ? -10.772 1.285 -10.101 1.00 72.69 85 THR A O 1
ATOM 653 N N . TRP A 1 86 ? -10.080 1.113 -12.235 1.00 71.94 86 TRP A N 1
ATOM 654 C CA . TRP A 1 86 ? -8.776 1.713 -11.975 1.00 71.94 86 TRP A CA 1
ATOM 655 C C . TRP A 1 86 ? -8.990 3.202 -11.686 1.00 71.94 86 TRP A C 1
ATOM 657 O O . TRP A 1 86 ? -9.893 3.758 -12.308 1.00 71.94 86 TRP A O 1
ATOM 667 N N . PRO A 1 87 ? -8.221 3.848 -10.783 1.00 66.44 87 PRO A N 1
ATOM 668 C CA . PRO A 1 87 ? -8.350 5.275 -10.551 1.00 66.44 87 PRO A CA 1
ATOM 669 C C . PRO A 1 87 ? -8.196 6.008 -11.875 1.00 66.44 87 PRO A C 1
ATOM 671 O O . PRO A 1 87 ? -7.125 6.016 -12.474 1.00 66.44 87 PRO A O 1
ATOM 674 N N . ASP A 1 88 ? -9.306 6.560 -12.326 1.00 59.03 88 ASP A N 1
ATOM 675 C CA . ASP A 1 88 ? -9.509 7.259 -13.587 1.00 59.03 88 ASP A CA 1
ATOM 676 C C . ASP A 1 88 ? -9.631 8.771 -13.358 1.00 59.03 88 ASP A C 1
ATOM 678 O O . ASP A 1 88 ? -9.546 9.560 -14.296 1.00 59.03 88 ASP A O 1
ATOM 682 N N . HIS A 1 89 ? -9.769 9.196 -12.098 1.00 62.22 89 HIS A N 1
ATOM 683 C CA . HIS A 1 89 ? -9.949 10.593 -11.726 1.00 62.22 89 HIS A CA 1
ATOM 684 C C . HIS A 1 89 ? -8.910 11.052 -10.698 1.00 62.22 89 HIS A C 1
ATOM 686 O O . HIS A 1 89 ? -8.846 10.569 -9.563 1.00 62.22 89 HIS A O 1
ATOM 692 N N . LEU A 1 90 ? -8.103 12.038 -11.096 1.00 68.88 90 LEU A N 1
ATOM 693 C CA . LEU A 1 90 ? -7.118 12.691 -10.228 1.00 68.88 90 LEU A CA 1
ATOM 694 C C . LEU A 1 90 ? -7.763 13.440 -9.058 1.00 68.88 90 LEU A C 1
ATOM 696 O O . LEU A 1 90 ? -7.162 13.526 -7.990 1.00 68.88 90 LEU A O 1
ATOM 700 N N . ASP A 1 91 ? -8.994 13.918 -9.232 1.00 72.12 91 ASP A N 1
ATOM 701 C CA . ASP A 1 91 ? -9.747 14.655 -8.208 1.00 72.12 91 ASP A CA 1
ATOM 702 C C . ASP A 1 91 ? -10.019 13.813 -6.949 1.00 72.12 91 ASP A C 1
ATOM 704 O O . ASP A 1 91 ? -10.223 14.335 -5.852 1.00 72.12 91 ASP A O 1
ATOM 708 N N . GLU A 1 92 ? -9.984 12.491 -7.094 1.00 78.44 92 GLU A N 1
ATOM 709 C CA . GLU A 1 92 ? -10.184 11.527 -6.019 1.00 78.44 92 GLU A CA 1
ATOM 710 C C . GLU A 1 92 ? -8.891 11.172 -5.257 1.00 78.44 92 GLU A C 1
ATOM 712 O O . GLU A 1 92 ? -8.931 10.584 -4.165 1.00 78.44 92 GLU A O 1
ATOM 717 N N . HIS A 1 93 ? -7.733 11.577 -5.784 1.00 83.31 93 HIS A N 1
ATOM 718 C CA . HIS A 1 93 ? -6.441 11.350 -5.151 1.00 83.31 93 HIS A CA 1
ATOM 719 C C . HIS A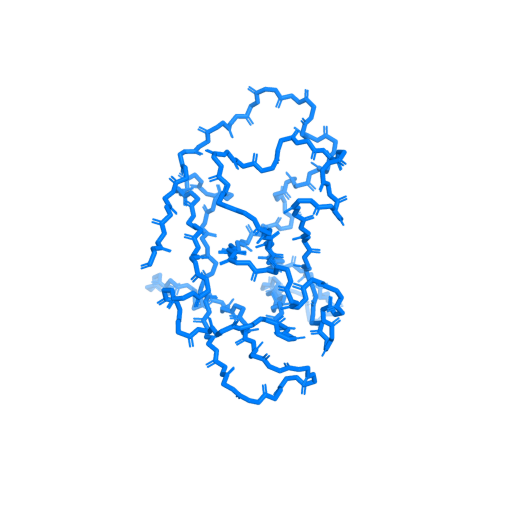 1 93 ? -6.338 12.095 -3.812 1.00 83.31 93 HIS A C 1
ATOM 721 O O . HIS A 1 93 ? -6.699 13.263 -3.675 1.00 83.31 93 HIS A O 1
ATOM 727 N N . GLY A 1 94 ? -5.847 11.409 -2.781 1.00 84.94 94 GLY A N 1
ATOM 728 C CA . GLY A 1 94 ? -5.775 11.918 -1.413 1.00 84.94 94 GLY A CA 1
ATOM 729 C C . GLY A 1 94 ? -7.109 11.890 -0.656 1.00 84.94 94 GLY A C 1
ATOM 730 O O . GLY A 1 94 ? -7.117 12.133 0.556 1.00 84.94 94 GLY A O 1
ATOM 731 N N . THR A 1 95 ? -8.223 11.535 -1.311 1.00 85.88 95 THR A N 1
ATOM 732 C CA . THR A 1 95 ? -9.546 11.432 -0.675 1.00 85.88 95 THR A CA 1
ATOM 733 C C . THR A 1 95 ? -10.082 9.999 -0.655 1.00 85.88 95 THR A C 1
ATOM 735 O O . THR A 1 95 ? -10.304 9.469 0.439 1.00 85.88 95 THR A O 1
ATOM 738 N N . THR A 1 96 ? -10.249 9.356 -1.816 1.00 87.69 96 THR A N 1
ATOM 739 C CA . THR A 1 96 ? -10.767 7.978 -1.951 1.00 87.69 96 THR A CA 1
ATOM 740 C C . THR A 1 96 ? -9.654 6.962 -2.212 1.00 87.69 96 THR A C 1
ATOM 742 O O . THR A 1 96 ? -9.753 5.821 -1.740 1.00 87.69 96 THR A O 1
ATOM 745 N N . TRP A 1 97 ? -8.546 7.404 -2.821 1.00 92.06 97 TRP A N 1
ATOM 746 C CA . TRP A 1 97 ? -7.333 6.614 -3.031 1.00 92.06 97 TRP A CA 1
ATOM 747 C C . TRP A 1 97 ? -6.039 7.422 -2.844 1.00 92.06 97 TRP A C 1
ATOM 749 O O . TRP A 1 97 ? -6.047 8.651 -2.854 1.00 92.06 97 TRP A O 1
ATOM 759 N N . GLN A 1 98 ? -4.912 6.734 -2.662 1.00 92.88 98 GLN A N 1
ATOM 760 C CA . GLN A 1 98 ? -3.573 7.330 -2.564 1.00 92.88 98 GLN A CA 1
ATOM 761 C C . GLN A 1 98 ? -2.528 6.393 -3.164 1.00 92.88 98 GLN A C 1
ATOM 763 O O . GLN A 1 98 ? -2.675 5.174 -3.098 1.00 92.88 98 GLN A O 1
ATOM 768 N N . GLN A 1 99 ? -1.456 6.952 -3.720 1.00 92.38 99 GLN A N 1
ATOM 769 C CA . GLN A 1 99 ? -0.331 6.178 -4.240 1.00 92.38 99 GLN A CA 1
ATOM 770 C C . GLN A 1 99 ? 0.978 6.506 -3.524 1.00 92.38 99 GLN A C 1
ATOM 772 O O . GLN A 1 99 ? 1.232 7.651 -3.147 1.00 92.38 99 GLN A O 1
ATOM 777 N N . TYR A 1 100 ? 1.816 5.480 -3.394 1.00 92.31 100 TYR A N 1
ATOM 778 C CA . TYR A 1 100 ? 3.171 5.541 -2.867 1.00 92.31 100 TYR A CA 1
ATOM 779 C C . TYR A 1 100 ? 4.116 4.787 -3.805 1.00 92.31 100 TYR A C 1
ATOM 781 O O . TYR A 1 100 ? 3.807 3.681 -4.236 1.00 92.31 100 TYR A O 1
ATOM 789 N N . SER A 1 101 ? 5.273 5.364 -4.108 1.00 89.56 101 SER A N 1
ATOM 790 C CA . SER A 1 101 ? 6.320 4.746 -4.943 1.00 89.56 101 SER A CA 1
ATOM 791 C C . SER A 1 101 ? 7.677 4.690 -4.236 1.00 89.56 101 SER A C 1
ATOM 793 O O . SER A 1 101 ? 8.711 4.466 -4.860 1.00 89.56 101 SER A O 1
ATOM 795 N N . ALA A 1 102 ? 7.679 4.950 -2.929 1.00 90.38 102 ALA A N 1
ATOM 796 C CA . ALA A 1 102 ? 8.855 4.950 -2.077 1.00 90.38 102 ALA A CA 1
ATOM 797 C C . ALA A 1 102 ? 8.498 4.429 -0.682 1.00 90.38 102 ALA A C 1
ATOM 799 O O . ALA A 1 102 ? 7.335 4.458 -0.259 1.00 90.38 102 ALA A O 1
ATOM 800 N N . ASP A 1 103 ? 9.523 3.987 0.039 1.00 95.12 103 ASP A N 1
ATOM 801 C CA . ASP A 1 103 ? 9.418 3.580 1.435 1.00 95.12 103 ASP A CA 1
ATOM 802 C C . ASP A 1 103 ? 8.773 4.688 2.276 1.00 95.12 103 ASP A C 1
ATOM 804 O O . ASP A 1 103 ? 9.241 5.827 2.326 1.00 95.12 103 ASP A O 1
ATOM 808 N N . THR A 1 104 ? 7.667 4.342 2.928 1.00 97.12 104 THR A N 1
ATOM 809 C CA . THR A 1 104 ? 6.842 5.270 3.697 1.00 97.12 104 THR A CA 1
ATOM 810 C C . THR A 1 104 ? 6.685 4.727 5.109 1.00 97.12 104 THR A C 1
ATOM 812 O O . THR A 1 104 ? 5.960 3.760 5.348 1.00 97.12 104 THR A O 1
ATOM 815 N N . ALA A 1 105 ? 7.376 5.363 6.056 1.00 97.06 105 ALA A N 1
ATOM 816 C CA . ALA A 1 105 ? 7.411 4.932 7.451 1.00 97.06 105 ALA A CA 1
ATOM 817 C C . ALA A 1 105 ? 6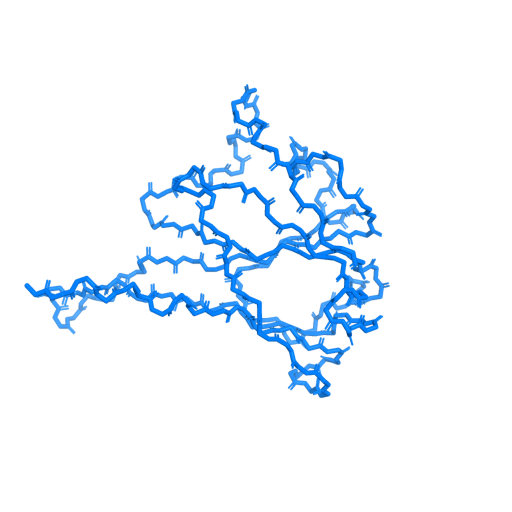.108 5.225 8.213 1.00 97.06 105 ALA A C 1
ATOM 819 O O . ALA A 1 105 ? 5.852 4.594 9.232 1.00 97.06 105 ALA A O 1
ATOM 820 N N . ASP A 1 106 ? 5.279 6.157 7.751 1.00 97.19 106 ASP A N 1
ATOM 821 C CA . ASP A 1 106 ? 3.981 6.445 8.360 1.00 97.19 106 ASP A CA 1
ATOM 822 C C . ASP A 1 106 ? 2.990 6.894 7.284 1.00 97.19 106 ASP A C 1
ATOM 824 O O . ASP A 1 106 ? 3.190 7.917 6.629 1.00 97.19 106 ASP A O 1
ATOM 828 N N . LEU A 1 107 ? 1.919 6.120 7.093 1.00 95.31 107 LEU A N 1
ATOM 829 C CA . LEU A 1 107 ? 0.836 6.471 6.168 1.00 95.31 107 LEU A CA 1
ATOM 830 C C . LEU A 1 107 ? -0.122 7.529 6.753 1.00 95.31 107 LEU A C 1
ATOM 832 O O . LEU A 1 107 ? -1.040 7.989 6.071 1.00 95.31 107 LEU A O 1
ATOM 836 N N . GLY A 1 108 ? 0.039 7.916 8.020 1.00 95.00 108 GLY A N 1
ATOM 837 C CA . GLY A 1 108 ? -0.777 8.918 8.692 1.00 95.00 108 GLY A CA 1
ATOM 838 C C . GLY A 1 108 ? -2.261 8.558 8.660 1.00 95.00 108 GLY A C 1
ATOM 839 O O . GLY A 1 108 ? -2.673 7.465 9.056 1.00 95.00 108 GLY A O 1
ATOM 840 N N . THR A 1 109 ? -3.088 9.471 8.149 1.00 93.88 109 THR A N 1
ATOM 841 C CA . THR A 1 109 ? -4.545 9.269 8.054 1.00 93.88 109 THR A CA 1
ATOM 842 C C . THR A 1 109 ? -4.912 8.082 7.155 1.00 93.88 109 THR A C 1
ATOM 844 O O . THR A 1 109 ? -5.888 7.378 7.428 1.00 93.88 109 THR A O 1
ATOM 847 N N . TRP A 1 110 ? -4.111 7.801 6.121 1.00 95.44 110 TRP A N 1
ATOM 848 C CA . TRP A 1 110 ? -4.334 6.658 5.234 1.00 95.44 110 TRP A CA 1
ATOM 849 C C . TRP A 1 110 ? -4.177 5.324 5.941 1.00 95.44 110 TRP A C 1
ATOM 851 O O . TRP A 1 110 ? -4.829 4.353 5.557 1.00 95.44 110 TRP A O 1
ATOM 861 N N . ALA A 1 111 ? -3.416 5.284 7.032 1.00 93.94 111 ALA A N 1
ATOM 862 C CA . ALA A 1 111 ? -3.218 4.054 7.765 1.00 93.94 111 ALA A CA 1
ATOM 863 C C . ALA A 1 111 ? -4.524 3.492 8.338 1.00 93.94 111 ALA A C 1
ATOM 865 O O . ALA A 1 111 ? -4.709 2.282 8.361 1.00 93.94 111 ALA A O 1
ATOM 866 N N . ALA A 1 112 ? -5.431 4.365 8.786 1.00 89.38 112 ALA A N 1
ATOM 867 C CA . ALA A 1 112 ? -6.739 3.973 9.310 1.00 89.38 112 ALA A CA 1
ATOM 868 C C . ALA A 1 112 ? -7.817 3.845 8.221 1.00 89.38 112 ALA A C 1
ATOM 870 O O . ALA A 1 112 ? -8.824 3.174 8.434 1.00 89.38 112 ALA A O 1
ATOM 871 N N . ARG A 1 113 ? -7.635 4.514 7.075 1.00 94.00 113 ARG A N 1
ATOM 872 C CA . ARG A 1 113 ? -8.620 4.528 5.984 1.00 94.00 113 ARG A CA 1
ATOM 873 C C . ARG A 1 113 ? -8.468 3.357 5.031 1.00 94.00 113 ARG A C 1
ATOM 875 O O . ARG A 1 113 ? -9.473 2.903 4.499 1.00 94.00 113 ARG A O 1
ATOM 882 N N . THR A 1 114 ? -7.242 2.893 4.813 1.00 96.00 114 THR A N 1
ATOM 883 C CA . THR A 1 114 ? -6.944 1.871 3.809 1.00 96.00 114 THR A CA 1
ATOM 884 C C . THR A 1 114 ? -7.696 0.579 4.103 1.00 96.00 114 THR A C 1
ATOM 886 O O . THR A 1 114 ? -7.589 0.024 5.195 1.00 96.00 114 THR A O 1
ATOM 889 N N . LYS A 1 115 ? -8.425 0.088 3.102 1.00 95.81 115 LYS A N 1
ATOM 890 C CA . LYS A 1 115 ? -9.083 -1.225 3.109 1.00 95.81 115 LYS A CA 1
ATOM 891 C C . LYS A 1 115 ? -8.632 -2.112 1.963 1.00 95.81 115 LYS A C 1
ATOM 893 O O . LYS A 1 115 ? -8.657 -3.328 2.114 1.00 95.81 115 LYS A O 1
ATOM 898 N N . TYR A 1 116 ? -8.209 -1.510 0.858 1.00 95.75 116 TYR A N 1
ATOM 899 C CA . TYR A 1 116 ? -7.768 -2.216 -0.335 1.00 95.75 116 TYR A CA 1
ATOM 900 C C . TYR A 1 116 ? -6.404 -1.701 -0.771 1.00 95.75 116 TYR A C 1
ATOM 902 O O . TYR A 1 116 ? -6.102 -0.517 -0.605 1.00 95.75 116 TYR A O 1
ATOM 910 N N . VAL A 1 117 ? -5.589 -2.593 -1.320 1.00 95.19 117 VAL A N 1
ATOM 911 C CA . VAL A 1 117 ? -4.233 -2.304 -1.774 1.00 95.19 117 VAL A CA 1
ATOM 912 C C . VAL A 1 117 ? -3.948 -3.009 -3.092 1.00 95.19 117 VAL A C 1
ATOM 914 O O . VAL A 1 117 ? -4.325 -4.159 -3.298 1.00 95.19 117 VAL A O 1
ATOM 917 N N . ARG A 1 118 ? -3.237 -2.323 -3.976 1.00 93.38 118 ARG A N 1
ATOM 918 C CA . ARG A 1 118 ? -2.645 -2.875 -5.190 1.00 93.38 118 ARG A CA 1
ATOM 919 C C . ARG A 1 118 ? -1.154 -2.623 -5.134 1.00 93.38 118 ARG A C 1
ATOM 921 O O . ARG A 1 118 ? -0.727 -1.535 -4.753 1.00 93.38 118 ARG A O 1
ATOM 928 N N . VAL A 1 119 ? -0.382 -3.605 -5.575 1.00 92.50 119 VAL A N 1
ATOM 929 C CA . VAL A 1 119 ? 1.048 -3.448 -5.831 1.00 92.50 119 VAL A CA 1
ATOM 930 C C . VAL A 1 119 ? 1.270 -3.704 -7.310 1.00 92.50 119 VAL A C 1
ATOM 932 O O . VAL A 1 119 ? 0.793 -4.707 -7.834 1.00 92.50 119 VAL A O 1
ATOM 935 N N . TRP A 1 120 ? 1.965 -2.800 -7.984 1.00 89.31 120 TRP A N 1
ATOM 936 C CA . TRP A 1 120 ? 2.202 -2.874 -9.423 1.00 89.31 120 TRP A CA 1
ATOM 937 C C . TRP A 1 120 ? 3.564 -2.278 -9.770 1.00 89.31 120 TRP A C 1
ATOM 939 O O . TRP A 1 120 ? 4.167 -1.577 -8.957 1.00 89.31 120 TRP A O 1
ATOM 949 N N . GLN A 1 121 ? 4.092 -2.617 -10.943 1.00 85.75 121 GLN A N 1
ATOM 950 C CA . GLN A 1 121 ? 5.375 -2.109 -11.421 1.00 85.75 121 GLN A CA 1
ATOM 951 C C . GLN A 1 121 ? 5.192 -1.228 -12.650 1.00 85.75 121 GLN A C 1
ATOM 953 O O . GLN A 1 121 ? 4.341 -1.487 -13.497 1.00 85.75 121 GLN A O 1
ATOM 958 N N . GLN A 1 122 ? 6.029 -0.201 -12.729 1.00 79.75 122 GLN A N 1
ATOM 959 C CA . GLN A 1 122 ? 6.177 0.656 -13.891 1.00 79.75 122 GLN A CA 1
ATOM 960 C C . GLN A 1 122 ? 7.616 0.537 -14.398 1.00 79.75 122 GLN A C 1
ATOM 962 O O . GLN A 1 122 ? 8.558 0.883 -13.677 1.00 79.75 122 GLN A O 1
ATOM 967 N N . ALA A 1 123 ? 7.803 0.038 -15.620 1.00 75.19 123 ALA A N 1
ATOM 968 C CA . ALA A 1 123 ? 9.094 0.108 -16.300 1.00 75.19 123 ALA A CA 1
ATOM 969 C C . ALA A 1 123 ? 9.483 1.573 -16.587 1.00 75.19 123 ALA A C 1
ATOM 971 O O . ALA A 1 123 ? 8.619 2.424 -16.764 1.00 75.19 123 ALA A O 1
ATOM 972 N N . ASN A 1 124 ? 10.780 1.890 -16.632 1.00 65.56 124 ASN A N 1
ATOM 973 C CA . ASN A 1 124 ? 11.265 3.269 -16.826 1.00 65.56 124 ASN A CA 1
ATOM 974 C C . ASN A 1 124 ? 10.944 3.856 -18.226 1.00 65.56 124 ASN A C 1
ATOM 976 O O . ASN A 1 124 ? 10.955 5.067 -18.413 1.00 65.56 124 ASN A O 1
ATOM 980 N N . ASP A 1 125 ? 10.651 3.005 -19.211 1.00 57.78 125 ASP A N 1
ATOM 981 C CA . ASP A 1 125 ? 10.084 3.363 -20.521 1.00 57.78 125 ASP A CA 1
ATOM 982 C C . ASP A 1 125 ? 8.546 3.290 -20.554 1.00 57.78 125 ASP A C 1
ATOM 984 O O . ASP A 1 125 ? 7.914 3.783 -21.490 1.00 57.78 125 ASP A O 1
ATOM 988 N N . GLY A 1 126 ? 7.939 2.705 -19.521 1.00 51.56 126 GLY A N 1
ATOM 989 C CA . GLY A 1 126 ? 6.509 2.738 -19.287 1.00 51.56 126 GLY A CA 1
ATOM 990 C C . GLY A 1 126 ? 6.100 4.145 -18.881 1.00 51.56 126 GLY A C 1
ATOM 991 O O . GLY A 1 126 ? 6.442 4.625 -17.802 1.00 51.56 126 GLY A O 1
ATOM 992 N N . VAL A 1 127 ? 5.354 4.825 -19.743 1.00 46.59 127 VAL A N 1
ATOM 993 C CA . VAL A 1 127 ? 4.769 6.124 -19.418 1.00 46.59 127 VAL A CA 1
ATOM 994 C C . VAL A 1 127 ? 3.601 5.893 -18.452 1.00 46.59 127 VAL A C 1
ATOM 996 O O . VAL A 1 127 ? 2.523 5.481 -18.865 1.00 46.59 127 VAL A O 1
ATOM 999 N N . PHE A 1 128 ? 3.803 6.144 -17.159 1.00 50.19 128 PHE A N 1
ATOM 1000 C CA . PHE A 1 128 ? 2.709 6.462 -16.239 1.00 50.19 128 PHE A CA 1
ATOM 1001 C C . PHE A 1 128 ? 2.688 7.973 -16.108 1.00 50.19 128 PHE A C 1
ATOM 1003 O O . PHE A 1 128 ? 3.302 8.561 -15.216 1.00 50.19 128 PHE A O 1
ATOM 1010 N N . ASP A 1 129 ? 2.051 8.594 -17.088 1.00 46.31 129 ASP A N 1
ATOM 1011 C CA . ASP A 1 129 ? 1.740 10.004 -17.003 1.00 46.31 129 ASP A CA 1
ATOM 1012 C C . ASP A 1 129 ? 0.470 10.140 -16.165 1.00 46.31 129 ASP A C 1
ATOM 1014 O O . ASP A 1 129 ? -0.537 9.496 -16.468 1.00 46.31 129 ASP A O 1
ATOM 1018 N N . LEU A 1 130 ? 0.493 10.969 -15.120 1.00 48.84 130 LEU A N 1
ATOM 1019 C CA . LEU A 1 130 ? -0.760 11.355 -14.466 1.00 48.84 130 LEU A CA 1
ATOM 1020 C C . LEU A 1 130 ? -1.684 12.060 -15.476 1.00 48.84 130 LEU A C 1
ATOM 1022 O O . LEU A 1 130 ? -2.901 11.952 -15.342 1.00 48.84 130 LEU A O 1
ATOM 1026 N N . ASP A 1 131 ? -1.121 12.694 -16.514 1.00 41.22 131 ASP A N 1
ATOM 1027 C CA . ASP A 1 131 ? -1.883 13.327 -17.591 1.00 41.22 131 ASP A CA 1
ATOM 1028 C C . ASP A 1 131 ? -2.551 12.308 -18.539 1.00 41.22 131 ASP A C 1
ATOM 1030 O O . ASP A 1 131 ? -3.552 12.639 -19.172 1.00 41.22 131 ASP A O 1
ATOM 1034 N N . LEU A 1 132 ? -2.106 11.042 -18.585 1.00 44.47 132 LEU A N 1
ATOM 1035 C CA . LEU A 1 132 ? -2.743 9.981 -19.390 1.00 44.47 132 LEU A CA 1
ATOM 1036 C C . LEU A 1 132 ? -4.073 9.485 -18.801 1.00 44.47 132 LEU A C 1
ATOM 1038 O O . LEU A 1 132 ? -4.805 8.771 -19.479 1.00 44.47 132 LEU A O 1
ATOM 1042 N N . LEU A 1 133 ? -4.431 9.896 -17.580 1.00 48.75 133 LEU A N 1
ATOM 1043 C CA . LEU A 1 133 ? -5.759 9.645 -17.006 1.00 48.75 133 LEU A CA 1
ATOM 1044 C C . LEU A 1 133 ? -6.870 10.477 -17.678 1.00 48.75 133 LEU A C 1
ATOM 1046 O O . LEU A 1 133 ? -8.041 10.313 -17.346 1.00 48.75 133 LEU A O 1
ATOM 1050 N N . THR A 1 134 ? -6.527 11.366 -18.621 1.00 43.53 134 THR A N 1
ATOM 1051 C CA . THR A 1 134 ? -7.507 12.142 -19.400 1.00 43.53 134 THR A CA 1
ATOM 1052 C C . THR A 1 134 ? -7.984 11.460 -20.683 1.00 43.53 134 THR A C 1
ATOM 1054 O O . THR A 1 134 ? -9.011 11.874 -21.223 1.00 43.53 134 THR A O 1
ATOM 1057 N N . GLU A 1 135 ? -7.318 10.400 -21.154 1.00 40.09 135 GLU A N 1
ATOM 1058 C CA . GLU A 1 135 ? -7.757 9.659 -22.340 1.00 40.09 135 GLU A CA 1
ATOM 1059 C C . GLU A 1 135 ? -8.289 8.267 -21.980 1.00 40.09 135 GLU A C 1
ATOM 1061 O O . GLU A 1 135 ? -7.685 7.506 -21.233 1.00 40.09 135 GLU A O 1
ATOM 1066 N N . ASP A 1 136 ? -9.451 7.959 -22.558 1.00 42.72 136 ASP A N 1
ATOM 1067 C CA . ASP A 1 136 ? -10.343 6.804 -22.378 1.00 42.72 136 ASP A CA 1
ATOM 1068 C C . ASP A 1 136 ? -9.717 5.460 -22.823 1.00 42.72 136 ASP A C 1
ATOM 1070 O O . ASP A 1 136 ? -10.286 4.695 -23.603 1.00 42.72 136 ASP A O 1
ATOM 1074 N N . SER A 1 137 ? -8.482 5.184 -22.404 1.00 43.50 137 SER A N 1
ATOM 1075 C CA . SER A 1 137 ? -7.662 4.095 -22.924 1.00 43.50 137 SER A CA 1
ATOM 1076 C C . SER A 1 137 ? -7.208 3.166 -21.801 1.00 43.50 137 SER A C 1
ATOM 1078 O O . SER A 1 137 ? -6.383 3.510 -20.966 1.00 43.50 137 SER A O 1
ATOM 1080 N N . PHE A 1 138 ? -7.742 1.942 -21.861 1.00 49.03 138 PHE A N 1
ATOM 1081 C CA . PHE A 1 138 ? -7.489 0.774 -21.005 1.00 49.03 138 PHE A CA 1
ATOM 1082 C C . PHE A 1 138 ? -8.228 0.714 -19.660 1.00 49.03 138 PHE A C 1
ATOM 1084 O O . PHE A 1 138 ? -7.659 0.832 -18.581 1.00 49.03 138 PHE A O 1
ATOM 1091 N N . ARG A 1 139 ? -9.503 0.306 -19.728 1.00 58.09 139 ARG A N 1
ATOM 1092 C CA . ARG A 1 139 ? -10.192 -0.384 -18.623 1.00 58.09 139 ARG A CA 1
ATOM 1093 C C . ARG A 1 139 ? -9.821 -1.868 -18.617 1.00 58.09 139 ARG A C 1
ATOM 1095 O O . ARG A 1 139 ? -10.650 -2.705 -18.978 1.00 58.09 139 ARG A O 1
ATOM 1102 N N . ALA A 1 140 ? -8.583 -2.231 -18.277 1.00 61.91 140 ALA A N 1
ATOM 1103 C CA . ALA A 1 140 ? -8.331 -3.654 -18.047 1.00 61.91 140 ALA A CA 1
ATOM 1104 C C . ALA A 1 140 ? -9.071 -4.103 -16.767 1.00 61.91 140 ALA A C 1
ATOM 1106 O O . ALA A 1 140 ? -9.203 -3.326 -15.817 1.00 61.91 140 ALA A O 1
ATOM 1107 N N . PRO A 1 141 ? -9.629 -5.324 -16.760 1.00 72.88 141 PRO A N 1
ATOM 1108 C CA . PRO A 1 141 ? -10.491 -5.786 -15.683 1.00 72.88 141 PRO A CA 1
ATOM 1109 C C . PRO A 1 141 ? -9.730 -5.849 -14.355 1.00 72.88 141 PRO A C 1
ATOM 1111 O O . PRO A 1 141 ? -8.593 -6.326 -14.300 1.00 72.88 141 PRO A O 1
ATOM 1114 N N . ILE A 1 142 ? -10.388 -5.404 -13.282 1.00 80.88 142 ILE A N 1
ATOM 1115 C CA . ILE A 1 142 ? -9.885 -5.548 -11.916 1.00 80.88 142 ILE A CA 1
ATOM 1116 C C . ILE A 1 142 ? -10.343 -6.885 -11.346 1.00 80.88 142 ILE A C 1
ATOM 1118 O O . ILE A 1 142 ? -11.534 -7.191 -11.308 1.00 80.88 142 ILE A O 1
ATOM 1122 N N . THR A 1 143 ? -9.385 -7.660 -10.848 1.00 87.88 143 THR A N 1
ATOM 1123 C CA . THR A 1 143 ? -9.638 -8.812 -9.984 1.00 87.88 143 THR A CA 1
ATOM 1124 C C . THR A 1 143 ? -9.431 -8.393 -8.535 1.00 87.88 143 THR A C 1
ATOM 1126 O O . THR A 1 143 ? -8.348 -7.943 -8.165 1.00 87.88 143 THR A O 1
ATOM 1129 N N . ILE A 1 144 ? -10.472 -8.541 -7.716 1.00 88.69 144 ILE A N 1
ATOM 1130 C CA . ILE A 1 144 ? -10.435 -8.199 -6.291 1.00 88.69 144 ILE A CA 1
ATOM 1131 C C . ILE A 1 144 ? -10.340 -9.489 -5.483 1.00 88.69 144 ILE A C 1
ATOM 1133 O O . ILE A 1 144 ? -11.216 -10.349 -5.569 1.00 88.69 144 ILE A O 1
ATOM 1137 N N . MET A 1 145 ? -9.267 -9.604 -4.711 1.00 91.06 145 MET A N 1
ATOM 1138 C CA . MET A 1 145 ? -9.000 -10.692 -3.781 1.00 91.06 145 MET A CA 1
ATOM 1139 C C . MET A 1 145 ? -9.503 -10.269 -2.396 1.00 91.06 145 MET A C 1
ATOM 1141 O O . MET A 1 145 ? -9.036 -9.263 -1.862 1.00 91.06 145 MET A O 1
ATOM 1145 N N . GLU A 1 146 ? -10.465 -11.006 -1.837 1.00 90.50 146 GLU A N 1
ATOM 1146 C CA . GLU A 1 146 ? -11.135 -10.697 -0.558 1.00 90.50 146 GLU A CA 1
ATOM 1147 C C . GLU A 1 146 ? -10.681 -11.594 0.594 1.00 90.50 146 GLU A C 1
ATOM 1149 O O . GLU A 1 146 ? -10.340 -12.774 0.344 1.00 90.50 146 GLU A O 1
#

Foldseek 3Di:
DDPPVPPQFFKKFALAFQNDDDIDGHGADAVLVVGFFEKEFCVLRVHPWGFWMAWDWDWDPDPDPPDTDTFKFKKKKFALDDDQFDPLDPVCEPPGMHMDRHTGRGPDPSRNRGGMMHIHMAGPPRDPDPVCSVDPDDRRDYDYRD

Secondary structure (DSSP, 8-state):
---------PEEEESSSTT-SSEEEEPPB-GGGTPPEEEEEHHHHT-S---EEE-PEEEP--SSTT---EEEEEEEEEESS--SSS---GGGBTTTEEEE-S-BS--THHHHH--EEEEEEEETTS---GGGGGS----PPEEEE-